Protein AF-A0A4S0JEW4-F1 (afdb_monomer_lite)

Radius of gyration: 20.4 Å; chains: 1; bounding box: 46×72×36 Å

Structure (mmCIF, N/CA/C/O backbone):
data_AF-A0A4S0JEW4-F1
#
_entry.id   AF-A0A4S0JEW4-F1
#
loop_
_atom_site.group_PDB
_atom_site.id
_atom_site.type_symbol
_atom_site.label_atom_id
_atom_site.label_alt_id
_atom_site.label_comp_id
_atom_site.label_asym_id
_atom_site.label_entity_id
_atom_site.label_seq_id
_atom_site.pdbx_PDB_ins_code
_atom_site.Cartn_x
_atom_site.Cartn_y
_atom_site.Cartn_z
_atom_site.occupancy
_atom_site.B_iso_or_equiv
_atom_site.auth_seq_id
_atom_site.auth_comp_id
_atom_site.auth_asym_id
_atom_site.auth_atom_id
_atom_site.pdbx_PDB_model_num
ATOM 1 N N . HIS A 1 1 ? -15.051 1.444 -3.636 1.00 45.66 1 HIS A N 1
ATOM 2 C CA . HIS A 1 1 ? -15.074 0.476 -4.752 1.00 45.66 1 HIS A CA 1
ATOM 3 C C . HIS A 1 1 ? -16.350 -0.348 -4.724 1.00 45.66 1 HIS A C 1
ATOM 5 O O . HIS A 1 1 ? -16.727 -0.810 -3.657 1.00 45.66 1 HIS A O 1
ATOM 11 N N . ASP A 1 2 ? -17.013 -0.509 -5.872 1.00 35.38 2 ASP A N 1
ATOM 12 C CA . ASP A 1 2 ? -18.270 -1.255 -6.015 1.00 35.38 2 ASP A CA 1
ATOM 13 C C . ASP A 1 2 ? -18.019 -2.468 -6.936 1.00 35.38 2 ASP A C 1
ATOM 15 O O . ASP A 1 2 ? -17.808 -2.322 -8.142 1.00 35.38 2 ASP A O 1
ATOM 19 N N . ASN A 1 3 ? -17.950 -3.672 -6.358 1.00 38.22 3 ASN A N 1
ATOM 20 C CA . ASN A 1 3 ? -17.975 -4.959 -7.071 1.00 38.22 3 ASN A CA 1
ATOM 21 C C . ASN A 1 3 ? -17.010 -5.144 -8.273 1.00 38.22 3 ASN A C 1
ATOM 23 O O . ASN A 1 3 ? -17.379 -5.707 -9.305 1.00 38.22 3 ASN A O 1
ATOM 27 N N . GLY A 1 4 ? -15.737 -4.757 -8.142 1.00 37.78 4 GLY A N 1
ATOM 28 C CA . GLY A 1 4 ? -14.698 -5.139 -9.113 1.00 37.78 4 GLY A CA 1
ATOM 29 C C . GLY A 1 4 ? -14.710 -4.369 -10.439 1.00 37.78 4 GLY A C 1
ATOM 30 O O . GLY A 1 4 ? -14.041 -4.785 -11.387 1.00 37.78 4 GLY A O 1
ATOM 31 N N . LEU A 1 5 ? -15.425 -3.244 -10.514 1.00 39.94 5 LEU A N 1
ATOM 32 C CA . LEU A 1 5 ? -15.200 -2.244 -11.553 1.00 39.94 5 LEU A CA 1
ATOM 33 C C . LEU A 1 5 ? -13.992 -1.383 -11.154 1.00 39.94 5 LEU A C 1
ATOM 35 O O . LEU A 1 5 ? -14.109 -0.522 -10.281 1.00 39.94 5 LEU A O 1
ATOM 39 N N . ILE A 1 6 ? -12.845 -1.598 -11.808 1.00 45.53 6 ILE A N 1
ATOM 40 C CA . ILE A 1 6 ? -11.706 -0.670 -11.744 1.00 45.53 6 ILE A CA 1
ATOM 41 C C . ILE A 1 6 ? -12.128 0.583 -12.515 1.00 45.53 6 ILE A C 1
ATOM 43 O O . ILE A 1 6 ? -11.955 0.681 -13.732 1.00 45.53 6 ILE A O 1
ATOM 47 N N . THR A 1 7 ? -12.779 1.512 -11.823 1.00 41.16 7 THR A N 1
ATOM 48 C CA . THR A 1 7 ? -13.139 2.797 -12.410 1.00 41.16 7 THR A CA 1
ATOM 49 C C . THR A 1 7 ? -11.896 3.663 -12.345 1.00 41.16 7 THR A C 1
ATOM 51 O O . THR A 1 7 ? -11.610 4.260 -11.320 1.00 41.16 7 THR A O 1
ATOM 54 N N . LEU A 1 8 ? -11.152 3.752 -13.449 1.00 45.34 8 LEU A N 1
ATOM 55 C CA . LEU A 1 8 ? -10.137 4.791 -13.600 1.00 45.34 8 LEU A CA 1
ATOM 56 C C . LEU A 1 8 ? -10.870 6.111 -13.863 1.00 45.34 8 LEU A C 1
ATOM 58 O O . LEU A 1 8 ? -10.973 6.579 -15.000 1.00 45.34 8 LEU A O 1
ATOM 62 N N . ASN A 1 9 ? -11.493 6.663 -12.825 1.00 38.25 9 ASN A N 1
ATOM 63 C CA . ASN A 1 9 ? -12.202 7.914 -12.956 1.00 38.25 9 ASN A CA 1
ATOM 64 C C . ASN A 1 9 ? -11.147 9.014 -13.092 1.00 38.25 9 ASN A C 1
ATOM 66 O O . ASN A 1 9 ? -10.441 9.347 -12.144 1.00 38.25 9 ASN A O 1
ATOM 70 N N . VAL A 1 10 ? -11.054 9.621 -14.275 1.00 40.62 10 VAL A N 1
ATOM 71 C CA . VAL A 1 10 ? -10.251 10.839 -14.478 1.00 40.62 10 VAL A CA 1
ATOM 72 C C . VAL A 1 10 ? -10.749 11.971 -13.555 1.00 40.62 10 VAL A C 1
ATOM 74 O O . VAL A 1 10 ? -10.021 12.926 -13.325 1.00 40.62 10 VAL A O 1
ATOM 77 N N . ALA A 1 11 ? -11.939 11.837 -12.950 1.00 34.81 11 ALA A N 1
ATOM 78 C CA . ALA A 1 11 ? -12.436 12.683 -11.866 1.00 34.81 11 ALA A CA 1
ATOM 79 C C . ALA A 1 11 ? -12.235 12.116 -10.439 1.00 34.81 11 ALA A C 1
ATOM 81 O O . ALA A 1 11 ? -12.355 12.880 -9.499 1.00 34.81 11 ALA A O 1
ATOM 82 N N . GLU A 1 12 ? -11.811 10.862 -10.224 1.00 38.66 12 GLU A N 1
ATOM 83 C CA . GLU A 1 12 ? -11.097 10.494 -8.977 1.00 38.66 12 GLU A CA 1
ATOM 84 C C . GLU A 1 12 ? -9.637 10.944 -9.031 1.00 38.66 12 GLU A C 1
ATOM 86 O O . GLU A 1 12 ? -8.881 10.649 -8.115 1.00 38.66 12 GLU A O 1
ATOM 91 N N . ALA A 1 13 ? -9.237 11.713 -10.051 1.00 38.53 13 ALA A N 1
ATOM 92 C CA . ALA A 1 13 ? -8.135 12.669 -9.983 1.00 38.53 13 ALA A CA 1
ATOM 93 C C . ALA A 1 13 ? -8.548 14.006 -9.321 1.00 38.53 13 ALA A C 1
ATOM 95 O O . ALA A 1 13 ? -7.692 14.864 -9.114 1.00 38.53 13 ALA A O 1
ATOM 96 N N . ASP A 1 14 ? -9.817 14.174 -8.925 1.00 43.91 14 ASP A N 1
ATOM 97 C CA . ASP A 1 14 ? -10.275 15.257 -8.056 1.00 43.91 14 ASP A CA 1
ATOM 98 C C . ASP A 1 14 ? -9.971 14.900 -6.601 1.00 43.91 14 ASP A C 1
ATOM 100 O O . ASP A 1 14 ? -10.726 14.276 -5.865 1.00 43.91 14 ASP A O 1
ATOM 104 N N . SER A 1 15 ? -8.786 15.272 -6.156 1.00 41.50 15 SER A N 1
ATOM 105 C CA . SER A 1 15 ? -8.810 16.010 -4.909 1.00 41.50 15 SER A CA 1
ATOM 106 C C . SER A 1 15 ? -8.355 17.390 -5.313 1.00 41.50 15 SER A C 1
ATOM 108 O O . SER A 1 15 ? -7.214 17.542 -5.736 1.00 41.50 15 SER A O 1
ATOM 110 N N . ALA A 1 16 ? -9.196 18.400 -5.165 1.00 42.59 16 ALA A N 1
ATOM 111 C CA . ALA A 1 16 ? -8.775 19.796 -5.222 1.00 42.59 16 ALA A CA 1
ATOM 112 C C . ALA A 1 16 ? -7.529 20.085 -4.333 1.00 42.59 16 ALA A C 1
ATOM 114 O O . ALA A 1 16 ? -6.829 21.072 -4.531 1.00 42.59 16 ALA A O 1
ATOM 115 N N . GLU A 1 17 ? -7.170 19.177 -3.412 1.00 45.97 17 GLU A N 1
ATOM 116 C CA . GLU A 1 17 ? -5.918 19.171 -2.641 1.00 45.97 17 GLU A CA 1
ATOM 117 C C . GLU A 1 17 ? -4.703 18.452 -3.283 1.00 45.97 17 GLU A C 1
ATOM 119 O O . GLU A 1 17 ? -3.578 18.602 -2.798 1.00 45.97 17 GLU A O 1
ATOM 124 N N . ARG A 1 18 ? -4.890 17.673 -4.360 1.00 49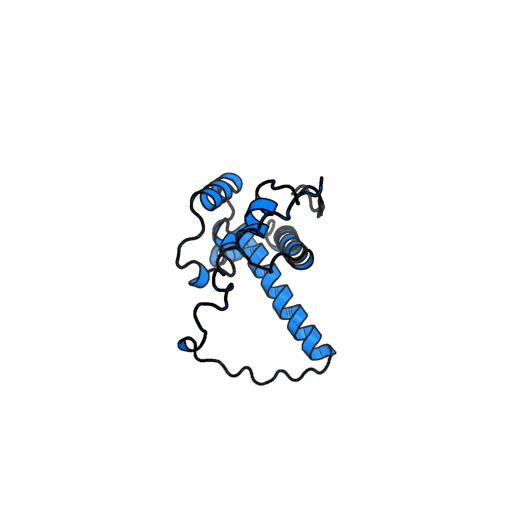.62 18 ARG A N 1
ATOM 125 C CA . ARG A 1 18 ? -3.830 16.938 -5.091 1.00 49.62 18 ARG A CA 1
ATOM 126 C C . ARG A 1 18 ? -2.998 17.882 -5.930 1.00 49.62 18 ARG A C 1
ATOM 128 O O . ARG A 1 18 ? -1.784 17.737 -5.929 1.00 49.62 18 ARG A O 1
ATOM 135 N N . GLU A 1 19 ? -3.634 18.842 -6.595 1.00 44.28 19 GLU A N 1
ATOM 136 C CA . GLU A 1 19 ? -2.921 19.842 -7.391 1.00 44.28 19 GLU A CA 1
ATOM 137 C C . GLU A 1 19 ? -2.113 20.784 -6.489 1.00 44.28 19 GLU A C 1
ATOM 139 O O . GLU A 1 19 ? -0.962 21.093 -6.787 1.00 44.28 19 GLU A O 1
ATOM 144 N N . ARG A 1 20 ? -2.652 21.120 -5.305 1.00 45.59 20 ARG A N 1
ATOM 145 C CA . ARG A 1 20 ? -1.938 21.920 -4.299 1.00 45.59 20 ARG A CA 1
ATOM 146 C C . ARG A 1 20 ? -0.677 21.213 -3.785 1.00 45.59 20 ARG A C 1
ATOM 148 O O . ARG A 1 20 ? 0.386 21.819 -3.735 1.00 45.59 20 ARG A O 1
ATOM 155 N N . ARG A 1 21 ? -0.760 19.908 -3.485 1.00 46.44 21 ARG A N 1
ATOM 156 C CA . ARG A 1 21 ? 0.399 19.106 -3.038 1.00 46.44 21 ARG A CA 1
ATOM 157 C C . ARG A 1 21 ? 1.375 18.725 -4.155 1.00 46.44 21 ARG A C 1
ATOM 159 O O . ARG A 1 21 ? 2.558 18.554 -3.873 1.00 46.44 21 ARG A O 1
ATOM 166 N N . ARG A 1 22 ? 0.913 18.610 -5.406 1.00 48.09 22 ARG A N 1
ATOM 167 C CA . ARG A 1 22 ? 1.769 18.350 -6.580 1.00 48.09 22 ARG A CA 1
ATOM 168 C C . ARG A 1 22 ? 2.796 19.457 -6.800 1.00 48.09 22 ARG A C 1
ATOM 170 O O . ARG A 1 22 ? 3.912 19.166 -7.214 1.00 48.09 22 ARG A O 1
ATOM 177 N N . ILE A 1 23 ? 2.408 20.701 -6.524 1.00 44.72 23 ILE A N 1
ATOM 178 C CA . ILE A 1 23 ? 3.249 21.888 -6.707 1.00 44.72 23 ILE A CA 1
ATOM 179 C C . ILE A 1 23 ? 4.178 22.107 -5.499 1.00 44.72 23 ILE A C 1
ATOM 181 O O . ILE A 1 23 ? 5.308 22.549 -5.680 1.00 44.72 23 ILE A O 1
ATOM 185 N N . GLU A 1 24 ? 3.751 21.752 -4.282 1.00 40.22 24 GLU A N 1
ATOM 186 C CA . GLU A 1 24 ? 4.519 22.027 -3.055 1.00 40.22 24 GLU A CA 1
ATOM 187 C C . GLU A 1 24 ? 5.573 20.964 -2.688 1.00 40.22 24 GLU A C 1
ATOM 189 O O . GLU A 1 24 ? 6.549 21.309 -2.027 1.00 40.22 24 GLU A O 1
ATOM 194 N N . MET A 1 25 ? 5.417 19.694 -3.094 1.00 42.62 25 MET A N 1
ATOM 195 C CA . MET A 1 25 ? 6.202 18.586 -2.507 1.00 42.62 25 MET A CA 1
ATOM 196 C C . MET A 1 25 ? 7.161 17.855 -3.451 1.00 42.62 25 MET A C 1
ATOM 198 O O . MET A 1 25 ? 7.723 16.850 -3.043 1.00 42.62 25 MET A O 1
ATOM 202 N N . GLY A 1 26 ? 7.386 18.326 -4.684 1.00 38.12 26 GLY A N 1
ATOM 203 C CA . GLY A 1 26 ? 8.545 17.920 -5.504 1.00 38.12 26 GLY A CA 1
ATOM 204 C C . GLY A 1 26 ? 8.766 16.416 -5.754 1.00 38.12 26 GLY A C 1
ATOM 205 O O . GLY A 1 26 ? 9.834 16.046 -6.236 1.00 38.12 26 GLY A O 1
ATOM 206 N N . GLU A 1 27 ? 7.801 15.543 -5.453 1.00 40.81 27 GLU A N 1
ATOM 207 C CA . GLU A 1 27 ? 7.972 14.095 -5.557 1.00 40.81 27 GLU A CA 1
ATOM 208 C C . GLU A 1 27 ? 7.295 13.527 -6.802 1.00 40.81 27 GLU A C 1
ATOM 210 O O . GLU A 1 27 ? 6.075 13.534 -6.987 1.00 40.81 27 GLU A O 1
ATOM 215 N N . ASN A 1 28 ? 8.146 13.006 -7.679 1.00 44.66 28 ASN A N 1
ATOM 216 C CA . ASN A 1 28 ? 7.839 12.614 -9.043 1.00 44.66 28 ASN A CA 1
ATOM 217 C C . ASN A 1 28 ? 7.508 11.111 -9.153 1.00 44.66 28 ASN A C 1
ATOM 219 O O . ASN A 1 28 ? 7.966 10.449 -10.080 1.00 44.66 28 ASN A O 1
ATOM 223 N N . TYR A 1 29 ? 6.748 10.553 -8.196 1.00 42.91 29 TYR A N 1
ATOM 224 C CA . TYR A 1 29 ? 6.453 9.107 -8.157 1.00 42.91 29 TYR A CA 1
ATOM 225 C C . TYR A 1 29 ? 4.996 8.708 -8.447 1.00 42.91 29 TYR A C 1
ATOM 227 O O . TYR A 1 29 ? 4.716 7.537 -8.698 1.00 42.91 29 TYR A O 1
ATOM 235 N N . ARG A 1 30 ? 4.047 9.652 -8.538 1.00 55.56 30 ARG A N 1
ATOM 236 C CA . ARG A 1 30 ? 2.665 9.338 -8.964 1.00 55.56 30 ARG A CA 1
ATOM 237 C C . ARG A 1 30 ? 2.473 9.516 -10.466 1.00 55.56 30 ARG A C 1
ATOM 239 O O . ARG A 1 30 ? 1.822 10.452 -10.934 1.00 55.56 30 ARG A O 1
ATOM 246 N N . THR A 1 31 ? 3.053 8.587 -11.220 1.00 68.44 31 THR A N 1
ATOM 247 C CA . THR A 1 31 ? 2.681 8.352 -12.622 1.00 68.44 31 THR A CA 1
ATOM 248 C C . THR A 1 31 ? 1.339 7.611 -12.684 1.00 68.44 31 THR A C 1
ATOM 250 O O . THR A 1 31 ? 0.984 6.892 -11.749 1.00 68.44 31 THR A O 1
ATOM 253 N N . LEU A 1 32 ? 0.597 7.743 -13.791 1.00 74.94 32 LEU A N 1
ATOM 254 C CA . LEU A 1 32 ? -0.641 6.972 -14.013 1.00 74.94 32 LEU A CA 1
ATOM 255 C C . LEU A 1 32 ? -0.413 5.461 -13.854 1.00 74.94 32 LEU A C 1
ATOM 257 O O . LEU A 1 32 ? -1.274 4.752 -13.342 1.00 74.94 32 LEU A O 1
ATOM 261 N N . LEU A 1 33 ? 0.769 4.982 -14.247 1.00 82.06 33 LEU A N 1
ATOM 262 C CA . LEU A 1 33 ? 1.150 3.581 -14.124 1.00 82.06 33 LEU A CA 1
ATOM 263 C C . LEU A 1 33 ? 1.327 3.150 -12.660 1.00 82.06 33 LEU A C 1
ATOM 265 O O . LEU A 1 33 ? 0.927 2.047 -12.303 1.00 82.06 33 LEU A O 1
ATOM 269 N N . GLY A 1 34 ? 1.891 4.012 -11.808 1.00 80.19 34 GLY A N 1
ATOM 270 C CA . GLY A 1 34 ? 1.994 3.750 -10.370 1.00 80.19 34 GLY A CA 1
ATOM 271 C C . GLY A 1 34 ? 0.620 3.612 -9.713 1.00 80.19 34 GLY A C 1
ATOM 272 O O . GLY A 1 34 ? 0.370 2.634 -9.018 1.00 80.19 34 GLY A O 1
ATOM 273 N N . HIS A 1 35 ? -0.297 4.535 -10.016 1.00 80.19 35 HIS A N 1
ATOM 274 C CA . HIS A 1 35 ? -1.673 4.472 -9.514 1.00 80.19 35 HIS A CA 1
ATOM 275 C C . HIS A 1 35 ? -2.404 3.217 -10.013 1.00 80.19 35 HIS A C 1
ATOM 277 O O . HIS A 1 35 ? -3.023 2.511 -9.230 1.00 80.19 35 HIS A O 1
ATOM 283 N N . PHE A 1 36 ? -2.256 2.861 -11.291 1.00 85.06 36 PHE A N 1
ATOM 284 C CA . PHE A 1 36 ? -2.850 1.632 -11.818 1.00 85.06 36 PHE A CA 1
ATOM 285 C C . PHE A 1 36 ? -2.357 0.366 -11.094 1.00 85.06 36 PHE A C 1
ATOM 287 O O . PHE A 1 36 ? -3.151 -0.527 -10.810 1.00 85.06 36 PHE A O 1
ATOM 294 N N . ARG A 1 37 ? -1.061 0.286 -10.760 1.00 90.62 37 ARG A N 1
ATOM 295 C CA . ARG A 1 37 ? -0.511 -0.838 -9.982 1.00 90.62 37 ARG A CA 1
ATOM 296 C C . ARG A 1 37 ? -1.071 -0.891 -8.554 1.00 90.62 37 ARG A C 1
ATOM 298 O O . ARG A 1 37 ? -1.298 -1.988 -8.054 1.00 90.62 37 ARG A O 1
ATOM 305 N N . HIS A 1 38 ? -1.315 0.262 -7.931 1.00 89.31 38 HIS A N 1
ATOM 306 C CA . HIS A 1 38 ? -1.958 0.359 -6.617 1.00 89.31 38 HIS A CA 1
ATOM 307 C C . HIS A 1 38 ? -3.398 -0.176 -6.662 1.00 89.31 38 HIS A C 1
ATOM 309 O O . HIS A 1 38 ? -3.742 -1.089 -5.912 1.00 89.31 38 HIS A O 1
ATOM 315 N N . GLU A 1 39 ? -4.202 0.277 -7.629 1.00 90.44 39 GLU A N 1
ATOM 316 C CA . GLU A 1 39 ? -5.576 -0.218 -7.810 1.00 90.44 39 GLU A CA 1
ATOM 317 C C . GLU A 1 39 ? -5.626 -1.719 -8.124 1.00 90.44 39 GLU A C 1
ATOM 319 O O . GLU A 1 39 ? -6.515 -2.449 -7.673 1.00 90.44 39 GLU A O 1
ATOM 324 N N . LEU A 1 40 ? -4.630 -2.219 -8.860 1.00 93.12 40 LEU A N 1
ATOM 325 C CA . LEU A 1 40 ? -4.480 -3.648 -9.096 1.00 93.12 40 LEU A CA 1
ATOM 326 C C . LEU A 1 40 ? -4.214 -4.414 -7.789 1.00 93.12 40 LEU A C 1
ATOM 328 O O . LEU A 1 40 ? -4.739 -5.513 -7.614 1.00 93.12 40 LEU A O 1
ATOM 332 N N . GLY A 1 41 ? -3.460 -3.825 -6.858 1.00 95.25 41 GLY A N 1
ATOM 333 C CA . GLY A 1 41 ? -3.247 -4.363 -5.516 1.00 95.25 41 GLY A CA 1
ATOM 334 C C . GLY A 1 41 ? -4.551 -4.551 -4.746 1.00 95.25 41 GLY A C 1
ATOM 335 O O . GLY A 1 41 ? -4.804 -5.650 -4.244 1.00 95.25 41 GLY A O 1
ATOM 336 N N . HIS A 1 42 ? -5.423 -3.540 -4.721 1.00 95.44 42 HIS A N 1
ATOM 337 C CA . HIS A 1 42 ? -6.758 -3.666 -4.123 1.00 95.44 42 HIS A CA 1
ATOM 338 C C . HIS A 1 42 ? -7.605 -4.743 -4.803 1.00 95.44 42 HIS A C 1
ATOM 340 O O . HIS A 1 42 ? -8.214 -5.575 -4.130 1.00 95.44 42 HIS A O 1
ATOM 346 N N . TYR A 1 43 ? -7.600 -4.783 -6.136 1.00 92.94 43 TYR A N 1
ATOM 347 C CA . TYR A 1 43 ? -8.329 -5.804 -6.883 1.00 92.94 43 TYR A CA 1
ATOM 348 C C . TYR A 1 43 ? -7.872 -7.229 -6.532 1.00 92.94 43 TYR A C 1
ATOM 350 O O . TYR A 1 43 ? -8.701 -8.128 -6.368 1.00 92.94 43 TYR A O 1
ATOM 358 N N . TYR A 1 44 ? -6.564 -7.459 -6.399 1.00 95.44 44 TYR A N 1
ATOM 359 C CA . TYR A 1 44 ? -6.055 -8.767 -5.991 1.00 95.44 44 TYR A CA 1
ATOM 360 C C . TYR A 1 44 ? -6.329 -9.073 -4.522 1.00 95.44 44 TYR A C 1
ATOM 362 O O . TYR A 1 44 ? -6.591 -10.231 -4.206 1.00 95.44 44 TYR A O 1
ATOM 370 N N . TRP A 1 45 ? -6.357 -8.072 -3.641 1.00 97.31 45 TRP A N 1
ATOM 371 C CA . TRP A 1 45 ? -6.792 -8.268 -2.258 1.00 97.31 45 TRP A CA 1
ATOM 372 C C . TRP A 1 45 ? -8.223 -8.814 -2.195 1.00 97.31 45 TRP A C 1
ATOM 374 O O . TRP A 1 45 ? -8.485 -9.832 -1.553 1.00 97.31 45 TRP A O 1
ATOM 384 N N . ASP A 1 46 ? -9.133 -8.202 -2.954 1.00 93.12 46 ASP A N 1
ATOM 385 C CA . ASP A 1 46 ? -10.530 -8.631 -3.055 1.00 93.12 46 ASP A CA 1
ATOM 386 C C . ASP A 1 46 ? -10.679 -10.066 -3.573 1.00 93.12 46 ASP A C 1
ATOM 388 O O . ASP A 1 46 ? -11.618 -10.770 -3.205 1.00 93.12 46 ASP A O 1
ATOM 392 N N . ARG A 1 47 ? -9.779 -10.496 -4.462 1.00 94.94 47 ARG A N 1
ATOM 393 C CA . ARG A 1 47 ? -9.835 -11.816 -5.106 1.00 94.94 47 ARG A CA 1
ATOM 394 C C . ARG A 1 47 ? -9.138 -12.917 -4.325 1.00 94.94 47 ARG A C 1
ATOM 396 O O . ARG A 1 47 ? -9.544 -14.068 -4.452 1.00 94.94 47 ARG A O 1
ATOM 403 N N . LEU A 1 48 ? -8.071 -12.584 -3.608 1.00 94.25 48 LEU A N 1
ATOM 404 C CA . LEU A 1 48 ? -7.183 -13.561 -2.981 1.00 94.25 48 LEU A CA 1
ATOM 405 C C . LEU A 1 48 ? -7.339 -13.618 -1.462 1.00 94.25 48 LEU A C 1
ATOM 407 O O . LEU A 1 48 ? -7.029 -14.650 -0.882 1.00 94.25 48 LEU A O 1
ATOM 411 N N . ILE A 1 49 ? -7.775 -12.526 -0.827 1.00 96.56 49 ILE A N 1
ATOM 412 C CA . ILE A 1 49 ? -7.704 -12.368 0.631 1.00 96.56 49 ILE A CA 1
ATOM 413 C C . ILE A 1 49 ? -9.092 -12.202 1.246 1.00 96.56 49 ILE A C 1
ATOM 415 O O . ILE A 1 49 ? -9.422 -12.941 2.165 1.00 96.56 49 ILE A O 1
ATOM 419 N N . ARG A 1 50 ? -9.916 -11.271 0.748 1.00 94.81 50 ARG A N 1
ATOM 420 C CA . ARG A 1 50 ? -11.169 -10.842 1.408 1.00 94.81 50 ARG A CA 1
ATOM 421 C C . ARG A 1 50 ? -12.072 -11.988 1.874 1.00 94.81 50 ARG A C 1
ATOM 423 O O . ARG A 1 50 ? -12.597 -11.946 2.983 1.00 94.81 50 ARG A O 1
ATOM 430 N N . ASP A 1 51 ? -12.258 -12.984 1.013 1.00 95.75 51 ASP A N 1
ATOM 431 C CA . ASP A 1 51 ? -13.201 -14.083 1.231 1.00 95.75 51 ASP A CA 1
ATOM 432 C C . ASP A 1 51 ? -12.501 -15.382 1.706 1.00 95.75 51 ASP A C 1
ATOM 434 O O . ASP A 1 51 ? -13.149 -16.424 1.823 1.00 95.75 51 ASP A O 1
ATOM 438 N N . ASP A 1 52 ? -11.194 -15.329 2.005 1.00 97.00 52 ASP A N 1
ATOM 439 C CA . ASP A 1 52 ? -10.403 -16.436 2.558 1.00 97.00 52 ASP A CA 1
ATOM 440 C C . ASP A 1 52 ? -10.027 -16.173 4.032 1.00 97.00 52 ASP A C 1
ATOM 442 O O . ASP A 1 52 ? -9.190 -15.313 4.319 1.00 97.00 52 ASP A O 1
ATOM 446 N N . PRO A 1 53 ? -10.580 -16.933 4.998 1.00 96.62 53 PRO A N 1
ATOM 447 C CA . PRO A 1 53 ? -10.239 -16.782 6.410 1.00 96.62 53 PRO A CA 1
ATOM 448 C C . PRO A 1 53 ? -8.746 -16.951 6.725 1.00 96.62 53 PRO A C 1
ATOM 450 O O . PRO A 1 53 ? -8.243 -16.255 7.607 1.00 96.62 53 PRO A O 1
ATOM 453 N N . GLN A 1 54 ? -8.038 -17.851 6.029 1.00 97.12 54 GLN A N 1
ATOM 454 C CA . GLN A 1 54 ? -6.600 -18.053 6.254 1.00 97.12 54 GLN A CA 1
ATOM 455 C C . GLN A 1 54 ? -5.791 -16.898 5.659 1.00 97.12 54 GLN A C 1
ATOM 457 O O . GLN A 1 54 ? -4.885 -16.377 6.311 1.00 97.12 54 GLN A O 1
ATOM 462 N N . GLY A 1 55 ? -6.162 -16.452 4.456 1.00 96.69 55 GLY A N 1
ATOM 463 C CA . GLY A 1 55 ? -5.629 -15.248 3.825 1.00 96.69 55 GLY A CA 1
ATOM 464 C C . GLY A 1 55 ? -5.791 -14.003 4.697 1.00 96.69 55 GLY A C 1
ATOM 465 O O . GLY A 1 55 ? -4.828 -13.261 4.869 1.00 96.69 55 GLY A O 1
ATOM 466 N N . LEU A 1 56 ? -6.960 -13.798 5.313 1.00 98.00 56 LEU A N 1
ATOM 467 C CA . LEU A 1 56 ? -7.194 -12.690 6.248 1.00 98.00 56 LEU A CA 1
ATOM 468 C C . LEU A 1 56 ? -6.317 -12.779 7.501 1.00 98.00 56 LEU A C 1
ATOM 470 O O . LEU A 1 56 ? -5.803 -11.762 7.960 1.00 98.00 56 LEU A O 1
ATOM 474 N N . GLU A 1 57 ? -6.134 -13.969 8.074 1.00 97.88 57 GLU A N 1
ATOM 475 C CA . GLU A 1 57 ? -5.253 -14.144 9.233 1.00 97.88 57 GLU A CA 1
ATOM 476 C C . GLU A 1 57 ? -3.795 -13.813 8.881 1.00 97.88 57 GLU A C 1
ATOM 478 O O . GLU A 1 57 ? -3.147 -13.039 9.589 1.00 97.88 57 GLU A O 1
ATOM 483 N N . ALA A 1 58 ? -3.306 -14.325 7.749 1.00 97.75 58 ALA A N 1
ATOM 484 C CA . ALA A 1 58 ? -1.963 -14.038 7.254 1.00 97.75 58 ALA A CA 1
ATOM 485 C C . ALA A 1 58 ? -1.774 -12.551 6.912 1.00 97.75 58 ALA A C 1
ATOM 487 O O . ALA A 1 58 ? -0.753 -11.961 7.262 1.00 97.75 58 ALA A O 1
ATOM 488 N N . PHE A 1 59 ? -2.772 -11.930 6.277 1.00 98.25 59 PHE A N 1
ATOM 489 C CA . PHE A 1 59 ? -2.787 -10.498 5.997 1.00 98.25 59 PHE A CA 1
ATOM 490 C C . PHE A 1 59 ? -2.649 -9.691 7.289 1.00 98.25 59 PHE A C 1
ATOM 492 O O . PHE A 1 59 ? -1.760 -8.850 7.393 1.00 98.25 59 PHE A O 1
ATOM 499 N N . ARG A 1 60 ? -3.474 -9.983 8.301 1.00 97.94 60 ARG A N 1
ATOM 500 C CA . ARG A 1 60 ? -3.476 -9.231 9.564 1.00 97.94 60 ARG A CA 1
ATOM 501 C C . ARG A 1 60 ? -2.190 -9.394 10.357 1.00 97.94 60 ARG A C 1
ATOM 503 O O . ARG A 1 60 ? -1.783 -8.462 11.043 1.00 97.94 60 ARG A O 1
ATOM 510 N N . ALA A 1 61 ? -1.544 -10.553 10.252 1.00 97.50 61 ALA A N 1
ATOM 511 C CA . ALA A 1 61 ? -0.244 -10.788 10.865 1.00 97.50 61 ALA A CA 1
ATOM 512 C C . ALA A 1 61 ? 0.875 -9.926 10.249 1.00 97.50 61 ALA A C 1
ATOM 514 O O . ALA A 1 61 ? 1.849 -9.636 10.939 1.00 97.50 61 ALA A O 1
ATOM 515 N N . LEU A 1 62 ? 0.743 -9.528 8.977 1.00 96.38 62 LEU A N 1
ATOM 516 C CA . LEU A 1 62 ? 1.756 -8.760 8.247 1.00 96.38 62 LEU A CA 1
ATOM 517 C C . LEU A 1 62 ? 1.448 -7.259 8.182 1.00 96.38 62 LEU A C 1
ATOM 519 O O . LEU A 1 62 ? 2.315 -6.454 8.497 1.00 96.38 62 LEU A O 1
ATOM 523 N N . PHE A 1 63 ? 0.229 -6.892 7.785 1.00 97.06 63 PHE A N 1
ATOM 524 C CA . PHE A 1 63 ? -0.166 -5.510 7.478 1.00 97.06 63 PHE A CA 1
ATOM 525 C C . PHE A 1 63 ? -0.996 -4.855 8.590 1.00 97.06 63 PHE A C 1
ATOM 527 O O . PHE A 1 63 ? -1.150 -3.636 8.624 1.00 97.06 63 PHE A O 1
ATOM 534 N N . GLY A 1 64 ? -1.536 -5.650 9.517 1.00 96.38 64 GLY A N 1
ATOM 535 C CA . GLY A 1 64 ? -2.430 -5.183 10.575 1.00 96.38 64 GLY A CA 1
ATOM 536 C C . GLY A 1 64 ? -3.916 -5.371 10.260 1.00 96.38 64 GLY A C 1
ATOM 537 O O . GLY A 1 64 ? -4.300 -5.980 9.265 1.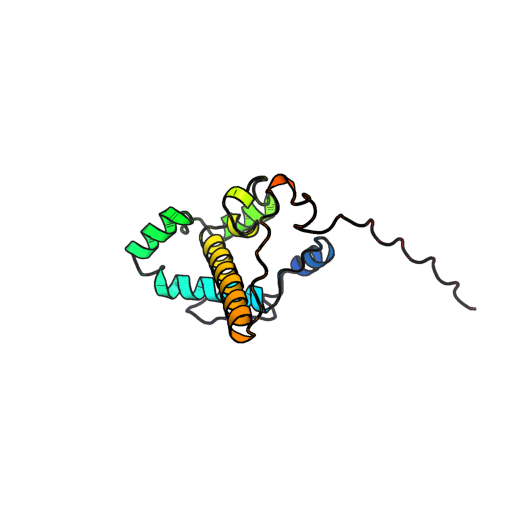00 96.38 64 GLY A O 1
ATOM 538 N N . ASP A 1 65 ? -4.772 -4.888 11.161 1.00 96.62 65 ASP A N 1
ATOM 539 C CA . ASP A 1 65 ? -6.216 -5.143 11.123 1.00 96.62 65 ASP A CA 1
ATOM 540 C C . ASP A 1 65 ? -6.956 -4.174 10.192 1.00 96.62 65 ASP A C 1
ATOM 542 O O . ASP A 1 65 ? 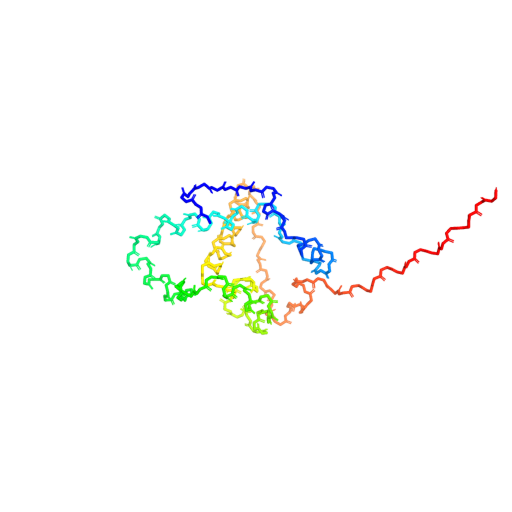-7.166 -3.006 10.518 1.00 96.62 65 ASP A O 1
ATOM 546 N N . GLU A 1 66 ? -7.387 -4.670 9.036 1.00 95.50 66 GLU A N 1
ATOM 547 C CA . GLU A 1 66 ? -8.106 -3.906 8.015 1.00 95.50 66 GLU A CA 1
ATOM 548 C C . GLU A 1 66 ? -9.532 -3.517 8.407 1.00 95.50 66 GLU A C 1
ATOM 550 O O . GLU A 1 66 ? -10.177 -2.766 7.683 1.00 95.50 66 GLU A O 1
ATOM 555 N N . ARG A 1 67 ? -10.053 -4.039 9.523 1.00 95.81 67 ARG A N 1
ATOM 556 C CA . ARG A 1 67 ? -11.406 -3.716 10.004 1.00 95.81 67 ARG A CA 1
ATOM 557 C C . ARG A 1 67 ? -11.486 -2.343 10.664 1.00 95.81 67 ARG A C 1
ATOM 559 O O . ARG A 1 67 ? -12.574 -1.941 11.079 1.00 95.81 67 ARG A O 1
ATOM 566 N N . ALA A 1 68 ? -10.352 -1.659 10.825 1.00 93.00 68 ALA A N 1
ATOM 567 C CA . ALA A 1 68 ? -10.339 -0.260 11.217 1.00 93.00 68 ALA A CA 1
ATOM 568 C C . ALA A 1 68 ? -11.233 0.555 10.267 1.00 93.00 68 ALA A C 1
ATOM 570 O O . ALA A 1 68 ? -11.328 0.266 9.076 1.00 93.00 68 ALA A O 1
ATOM 571 N N . ASP A 1 69 ? -11.925 1.564 10.797 1.00 95.38 69 ASP A N 1
ATOM 572 C CA . ASP A 1 69 ? -12.769 2.410 9.958 1.00 95.38 69 ASP A CA 1
ATOM 573 C C . ASP A 1 69 ? -11.890 3.177 8.965 1.00 95.38 69 ASP A C 1
ATOM 575 O O . ASP A 1 69 ? -11.084 4.030 9.348 1.00 95.38 69 ASP A O 1
ATOM 579 N N . TYR A 1 70 ? -12.038 2.835 7.687 1.00 87.00 70 TYR A N 1
ATOM 580 C CA . TYR A 1 70 ? -11.189 3.336 6.615 1.00 87.00 70 TYR A CA 1
ATOM 581 C C . TYR A 1 70 ? -11.221 4.865 6.512 1.00 87.00 70 TYR A C 1
ATOM 583 O O . TYR A 1 70 ? -10.177 5.518 6.450 1.00 87.00 70 TYR A O 1
A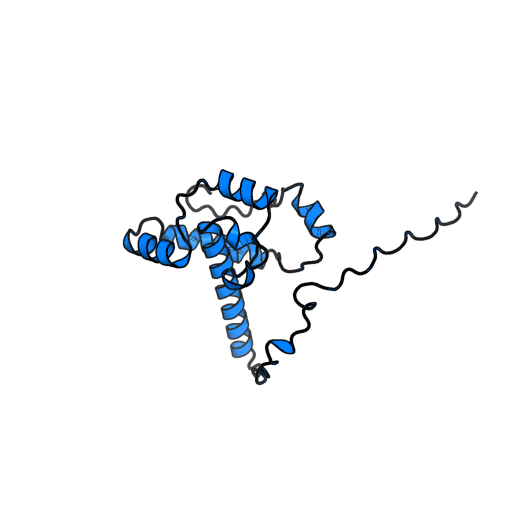TOM 591 N N . GLU A 1 71 ? -12.413 5.469 6.555 1.00 86.25 71 GLU A N 1
ATOM 592 C CA . GLU A 1 71 ? -12.537 6.923 6.456 1.00 86.25 71 GLU A CA 1
ATOM 593 C C . GLU A 1 71 ? -11.910 7.632 7.654 1.00 86.25 71 GLU A C 1
ATOM 595 O O . GLU A 1 71 ? -11.283 8.684 7.505 1.00 86.25 71 GLU A O 1
ATOM 600 N N . GLN A 1 72 ? -12.106 7.093 8.855 1.00 92.19 72 GLN A N 1
ATOM 601 C CA . GLN A 1 72 ? -11.535 7.647 10.070 1.00 92.19 72 GLN A CA 1
ATOM 602 C C . GLN A 1 72 ? -10.008 7.538 10.063 1.00 92.19 72 GLN A C 1
ATOM 604 O O . GLN A 1 72 ? -9.336 8.500 10.445 1.00 92.19 72 GLN A O 1
ATOM 609 N N . ALA A 1 73 ? -9.465 6.413 9.597 1.00 90.56 73 ALA A N 1
ATOM 610 C CA . ALA A 1 73 ? -8.030 6.195 9.470 1.00 90.56 73 ALA A CA 1
ATOM 611 C C . ALA A 1 73 ? -7.396 7.195 8.488 1.00 90.56 73 ALA A C 1
ATOM 613 O O . ALA A 1 73 ? -6.435 7.885 8.840 1.00 90.56 73 ALA A O 1
ATOM 614 N N . LEU A 1 74 ? -8.010 7.400 7.317 1.00 84.81 74 LEU A N 1
ATOM 615 C CA . LEU A 1 74 ? -7.558 8.411 6.358 1.00 84.81 74 LEU A CA 1
ATOM 616 C C . LEU A 1 74 ? -7.655 9.836 6.912 1.00 84.81 74 LEU A C 1
ATOM 618 O O . LEU A 1 74 ? -6.723 10.623 6.748 1.00 84.81 74 LEU A O 1
ATOM 622 N N . LYS A 1 75 ? -8.752 10.188 7.596 1.00 84.75 75 LYS A N 1
ATOM 623 C CA . LYS A 1 75 ? -8.894 11.506 8.243 1.00 84.75 75 LYS A CA 1
ATOM 624 C C . LYS A 1 75 ? -7.785 11.735 9.271 1.00 84.75 75 LYS A C 1
ATOM 626 O O . LYS A 1 75 ? -7.195 12.814 9.298 1.00 84.75 75 LYS A O 1
ATOM 631 N N . ALA A 1 76 ? -7.473 10.727 10.086 1.00 90.06 76 ALA A N 1
ATOM 632 C CA . ALA A 1 76 ? -6.391 10.799 11.062 1.00 90.06 76 ALA A CA 1
ATOM 633 C C . ALA A 1 76 ? -5.020 10.956 10.387 1.00 90.06 76 ALA A C 1
ATOM 635 O O . ALA A 1 76 ? -4.225 11.790 10.824 1.00 90.06 76 ALA A O 1
ATOM 636 N N . TYR A 1 77 ? -4.766 10.218 9.305 1.00 89.38 77 TYR A N 1
ATOM 637 C CA . TYR A 1 77 ? -3.543 10.342 8.518 1.00 89.38 77 TYR A CA 1
ATOM 638 C C . TYR A 1 77 ? -3.401 11.728 7.881 1.00 89.38 77 TYR A C 1
ATOM 640 O O . TYR A 1 77 ? -2.347 12.342 7.989 1.00 89.38 77 TYR A O 1
ATOM 648 N N . TYR A 1 78 ? -4.445 12.283 7.263 1.00 83.19 78 TYR A N 1
ATOM 649 C CA . TYR A 1 78 ? -4.354 13.622 6.671 1.00 83.19 78 TYR A CA 1
ATOM 650 C C . TYR A 1 78 ? -4.195 14.733 7.714 1.00 83.19 78 TYR A C 1
ATOM 652 O O . TYR A 1 78 ? -3.581 15.755 7.416 1.00 83.19 78 TYR A O 1
ATOM 660 N N . ALA A 1 79 ? -4.713 14.536 8.928 1.00 88.06 79 ALA A N 1
ATOM 661 C CA . ALA A 1 79 ? -4.544 15.490 10.018 1.00 88.06 79 ALA A CA 1
ATOM 662 C C . ALA A 1 79 ? -3.132 15.464 10.628 1.00 88.06 79 ALA A C 1
ATOM 664 O O . ALA A 1 79 ? -2.619 16.515 11.004 1.00 88.06 79 ALA A O 1
ATOM 665 N N . ASN A 1 80 ? -2.517 14.282 10.744 1.00 89.69 80 ASN A N 1
ATOM 666 C CA . ASN A 1 80 ? -1.296 14.096 11.540 1.00 89.69 80 ASN A CA 1
ATOM 667 C C . ASN A 1 80 ? -0.061 13.677 10.725 1.00 89.69 80 ASN A C 1
ATOM 669 O O . ASN A 1 80 ? 1.060 13.825 11.202 1.00 89.69 80 ASN A O 1
ATOM 673 N N . GLY A 1 81 ? -0.251 13.176 9.506 1.00 86.00 81 GLY A N 1
ATOM 674 C CA . GLY A 1 81 ? 0.785 12.547 8.693 1.00 86.00 81 GLY A CA 1
ATOM 675 C C . GLY A 1 81 ? 1.211 11.169 9.209 1.00 86.00 81 GLY A C 1
ATOM 676 O O . GLY A 1 81 ? 0.636 10.619 10.150 1.00 86.00 81 GLY A O 1
ATOM 677 N N . ALA A 1 82 ? 2.240 10.612 8.569 1.00 88.75 82 ALA A N 1
ATOM 678 C CA . ALA A 1 82 ? 2.921 9.408 9.037 1.00 88.75 82 ALA A CA 1
ATOM 679 C C . ALA A 1 82 ? 3.844 9.719 10.229 1.00 88.75 82 ALA A C 1
ATOM 681 O O . ALA A 1 82 ? 4.378 10.825 10.347 1.00 88.75 82 ALA A O 1
ATOM 682 N N . ALA A 1 83 ? 4.079 8.722 11.087 1.00 90.62 83 ALA A N 1
ATOM 683 C CA . ALA A 1 83 ? 5.059 8.825 12.168 1.00 90.62 83 ALA A CA 1
ATOM 684 C C . ALA A 1 83 ? 6.480 9.066 11.611 1.00 90.62 83 ALA A C 1
ATOM 686 O O . ALA A 1 83 ? 6.791 8.532 10.552 1.00 90.62 83 ALA A O 1
ATOM 687 N N . PRO A 1 84 ? 7.372 9.821 12.285 1.00 90.62 84 PRO A N 1
ATOM 688 C CA . PRO A 1 84 ? 8.684 10.194 11.734 1.00 90.62 84 PRO A CA 1
ATOM 689 C C . PRO A 1 84 ? 9.602 9.034 11.314 1.00 90.62 84 PRO A C 1
ATOM 691 O O . PRO A 1 84 ? 10.539 9.251 10.552 1.00 90.62 84 PRO A O 1
ATOM 694 N N . ASP A 1 85 ? 9.362 7.834 11.834 1.00 93.75 85 ASP A N 1
ATOM 695 C CA . ASP A 1 85 ? 10.120 6.604 11.616 1.00 93.75 85 ASP A CA 1
ATOM 696 C C . ASP A 1 85 ? 9.400 5.590 10.704 1.00 93.75 85 ASP A C 1
ATOM 698 O O . ASP A 1 85 ? 9.781 4.419 10.656 1.00 93.75 85 ASP A O 1
ATOM 702 N N . TRP A 1 86 ? 8.389 6.029 9.946 1.00 92.88 86 TRP A N 1
ATOM 703 C CA . TRP A 1 86 ? 7.577 5.166 9.080 1.00 92.88 86 TRP A CA 1
ATOM 704 C C . TRP A 1 86 ? 8.391 4.326 8.084 1.00 92.88 86 TRP A C 1
ATOM 706 O O . TRP A 1 86 ? 8.016 3.188 7.802 1.00 92.88 86 TRP A O 1
ATOM 716 N N . GLN A 1 87 ? 9.523 4.844 7.591 1.00 92.94 87 GLN A N 1
ATOM 717 C CA . GLN A 1 87 ? 10.383 4.181 6.599 1.00 92.94 87 GLN A CA 1
ATOM 718 C C . GLN A 1 87 ? 10.962 2.855 7.101 1.00 92.94 87 GLN A C 1
ATOM 720 O O . GLN A 1 87 ? 11.440 2.052 6.305 1.00 92.94 87 GLN A O 1
ATOM 725 N N . GLN A 1 88 ? 10.966 2.629 8.417 1.00 94.38 88 GLN A N 1
ATOM 726 C CA . GLN A 1 88 ? 11.468 1.382 8.991 1.00 94.38 88 GLN A CA 1
ATOM 727 C C . GLN A 1 88 ? 10.520 0.205 8.747 1.00 94.38 88 GLN A C 1
ATOM 729 O O . GLN A 1 88 ? 10.970 -0.937 8.771 1.00 94.38 88 GLN A O 1
ATOM 734 N N . ASN A 1 89 ? 9.229 0.475 8.525 1.00 93.12 89 ASN A N 1
ATOM 735 C CA . ASN A 1 89 ? 8.191 -0.556 8.485 1.00 93.12 89 ASN A CA 1
ATOM 736 C C . ASN A 1 89 ? 7.308 -0.498 7.231 1.00 93.12 89 ASN A C 1
ATOM 738 O O . ASN A 1 89 ? 6.676 -1.498 6.913 1.00 93.12 89 ASN A O 1
ATOM 742 N N . HIS A 1 90 ? 7.272 0.628 6.513 1.00 94.50 90 HIS A N 1
ATOM 743 C CA . HIS A 1 90 ? 6.369 0.828 5.379 1.00 94.50 90 HIS A CA 1
ATOM 744 C C . HIS A 1 90 ? 7.091 1.340 4.135 1.00 94.50 90 HIS A C 1
ATOM 746 O O . HIS A 1 90 ? 8.065 2.091 4.220 1.00 94.50 90 HIS A O 1
ATOM 752 N N . ILE A 1 91 ? 6.563 0.976 2.963 1.00 93.75 91 ILE A N 1
ATOM 753 C CA . ILE A 1 91 ? 7.146 1.352 1.669 1.00 93.75 91 ILE A CA 1
ATOM 754 C C . ILE A 1 91 ? 6.876 2.813 1.281 1.00 93.75 91 ILE A C 1
ATOM 756 O O . ILE A 1 91 ? 7.586 3.387 0.457 1.00 93.75 91 ILE A O 1
ATOM 760 N N . SER A 1 92 ? 5.857 3.429 1.883 1.00 88.56 92 SER A N 1
ATOM 761 C CA . SER A 1 92 ? 5.522 4.839 1.707 1.00 88.56 92 SER A CA 1
ATOM 762 C C . SER A 1 92 ? 4.900 5.413 2.982 1.00 88.56 92 SER A C 1
ATOM 764 O O . SER A 1 92 ? 4.371 4.685 3.819 1.00 88.56 92 SER A O 1
ATOM 766 N N . ALA A 1 93 ? 4.915 6.739 3.129 1.00 87.62 93 ALA A N 1
ATOM 767 C CA . ALA A 1 93 ? 4.184 7.391 4.215 1.00 87.62 93 ALA A CA 1
ATOM 768 C C . ALA A 1 93 ? 2.672 7.111 4.124 1.00 87.62 93 ALA A C 1
ATOM 770 O O . ALA A 1 93 ? 1.998 6.998 5.138 1.00 87.62 93 ALA A O 1
ATOM 771 N N . TYR A 1 94 ? 2.131 6.976 2.910 1.00 88.81 94 TYR A N 1
ATOM 772 C CA . TYR A 1 94 ? 0.704 6.730 2.711 1.00 88.81 94 TYR A CA 1
ATOM 773 C C . TYR A 1 94 ? 0.289 5.310 3.111 1.00 88.81 94 TYR A C 1
ATOM 775 O O . TYR A 1 94 ? -0.816 5.131 3.616 1.00 88.81 94 TYR A O 1
ATOM 783 N N . ALA A 1 95 ? 1.184 4.329 2.992 1.00 94.69 95 ALA A N 1
ATOM 784 C CA . ALA A 1 95 ? 0.965 2.976 3.497 1.00 94.69 95 ALA A CA 1
ATOM 785 C C . ALA A 1 95 ? 0.655 2.945 5.008 1.00 94.69 95 ALA A C 1
ATOM 787 O O . ALA A 1 95 ? -0.110 2.100 5.458 1.00 94.69 95 ALA A O 1
ATOM 788 N N . THR A 1 96 ? 1.131 3.919 5.798 1.00 95.06 96 THR A N 1
ATOM 789 C CA . THR A 1 96 ? 0.793 3.986 7.233 1.00 95.06 96 THR A CA 1
ATOM 790 C C . THR A 1 96 ? -0.660 4.381 7.500 1.00 95.06 96 THR A C 1
ATOM 792 O O . THR A 1 96 ? -1.084 4.400 8.655 1.00 95.06 96 THR A O 1
ATOM 795 N N . SER A 1 97 ? -1.403 4.811 6.477 1.00 93.38 97 SER A N 1
ATOM 796 C CA . SER A 1 97 ? -2.747 5.365 6.647 1.00 93.38 97 SER A CA 1
ATOM 797 C C . SER A 1 97 ? -3.786 4.295 6.970 1.00 93.38 97 SER A C 1
ATOM 799 O O . SER A 1 97 ? -4.722 4.575 7.717 1.00 93.38 97 SER A O 1
ATOM 801 N N . HIS A 1 98 ? -3.619 3.079 6.445 1.00 97.19 98 HIS A N 1
ATOM 802 C CA . HIS A 1 98 ? -4.514 1.953 6.685 1.00 97.19 98 HIS A CA 1
ATOM 803 C C . HIS A 1 98 ? -3.859 0.632 6.230 1.00 97.19 98 HIS A C 1
ATOM 805 O O . HIS A 1 98 ? -3.233 0.624 5.171 1.00 97.19 98 HIS A O 1
ATOM 811 N N . PRO A 1 99 ? -4.057 -0.510 6.921 1.00 97.88 99 PRO A N 1
ATOM 812 C CA . PRO A 1 99 ? -3.504 -1.809 6.498 1.00 97.88 99 PRO A CA 1
ATOM 813 C C . PRO A 1 99 ? -3.829 -2.198 5.049 1.00 97.88 99 PRO A C 1
ATOM 815 O O . PRO A 1 99 ? -3.017 -2.790 4.343 1.00 97.88 99 PRO A O 1
ATOM 818 N N . TRP A 1 100 ? -5.028 -1.842 4.580 1.00 96.75 100 TRP A N 1
ATOM 819 C CA . TRP A 1 100 ? -5.446 -2.087 3.194 1.00 96.75 100 TRP A CA 1
ATOM 820 C C . TRP A 1 100 ? -4.657 -1.255 2.167 1.00 96.75 100 TRP A C 1
ATOM 822 O O . TRP A 1 100 ? -4.400 -1.735 1.065 1.00 96.75 100 TRP A O 1
ATOM 832 N N . GLU A 1 101 ? -4.244 -0.042 2.544 1.00 95.94 101 GLU A N 1
ATOM 833 C CA . GLU A 1 101 ? -3.401 0.841 1.726 1.00 95.94 101 GLU A CA 1
ATOM 834 C C . GLU A 1 101 ? -1.947 0.363 1.733 1.00 95.94 101 GLU A C 1
ATOM 836 O O . GLU A 1 101 ? -1.295 0.365 0.694 1.00 95.94 101 GLU A O 1
ATOM 841 N N . ASP A 1 102 ? -1.453 -0.124 2.876 1.00 97.69 102 ASP A N 1
ATOM 842 C CA . ASP A 1 102 ? -0.117 -0.720 2.982 1.00 97.69 102 ASP A CA 1
ATOM 843 C C . ASP A 1 102 ? 0.055 -1.912 2.034 1.00 97.69 102 ASP A C 1
ATOM 845 O O . ASP A 1 102 ? 1.040 -2.013 1.297 1.00 97.69 102 ASP A O 1
ATOM 849 N N . TRP A 1 103 ? -0.959 -2.776 1.964 1.00 97.94 103 TRP A N 1
ATOM 850 C CA . TRP A 1 103 ? -0.996 -3.853 0.982 1.00 97.94 103 TRP A CA 1
ATOM 851 C C . TRP A 1 103 ? -0.937 -3.341 -0.458 1.00 97.94 103 TRP A C 1
ATOM 853 O O . TRP A 1 103 ? -0.138 -3.846 -1.247 1.00 97.94 103 TRP A O 1
ATOM 863 N N . ALA A 1 104 ? -1.764 -2.358 -0.818 1.00 95.69 104 ALA A N 1
ATOM 864 C CA . ALA A 1 104 ? -1.828 -1.853 -2.187 1.00 95.69 104 ALA A CA 1
ATOM 865 C C . ALA A 1 104 ? -0.525 -1.153 -2.610 1.00 95.69 104 ALA A C 1
ATOM 867 O O . ALA A 1 104 ? -0.016 -1.405 -3.705 1.00 95.69 104 ALA A O 1
ATOM 868 N N . GLU A 1 105 ? 0.073 -0.356 -1.722 1.00 94.44 105 GLU A N 1
ATOM 869 C CA . GLU A 1 105 ? 1.375 0.284 -1.933 1.00 94.44 105 GLU A CA 1
ATOM 870 C C . GLU A 1 105 ? 2.500 -0.755 -2.056 1.00 94.44 105 GLU A C 1
ATOM 872 O O . GLU A 1 105 ? 3.324 -0.682 -2.973 1.00 94.44 105 GLU A O 1
ATOM 877 N N . THR A 1 106 ? 2.508 -1.770 -1.187 1.00 96.44 106 THR A N 1
ATOM 878 C CA . THR A 1 106 ? 3.486 -2.868 -1.225 1.00 96.44 106 THR A CA 1
ATOM 879 C C . THR A 1 106 ? 3.353 -3.687 -2.508 1.00 96.44 106 THR A C 1
ATOM 881 O O . THR A 1 106 ? 4.353 -3.988 -3.165 1.00 96.44 106 THR A O 1
ATOM 884 N N . PHE A 1 107 ? 2.126 -4.004 -2.922 1.00 96.56 107 PHE A N 1
ATOM 885 C CA . PHE A 1 107 ? 1.842 -4.718 -4.165 1.00 96.56 107 PHE A CA 1
ATOM 886 C C . PHE A 1 107 ? 2.300 -3.915 -5.387 1.00 96.56 107 PHE A C 1
ATOM 888 O O . PHE A 1 107 ? 2.963 -4.448 -6.281 1.00 96.56 107 PHE A O 1
ATOM 895 N N . ALA A 1 108 ? 2.011 -2.612 -5.410 1.00 92.00 108 ALA A N 1
ATOM 8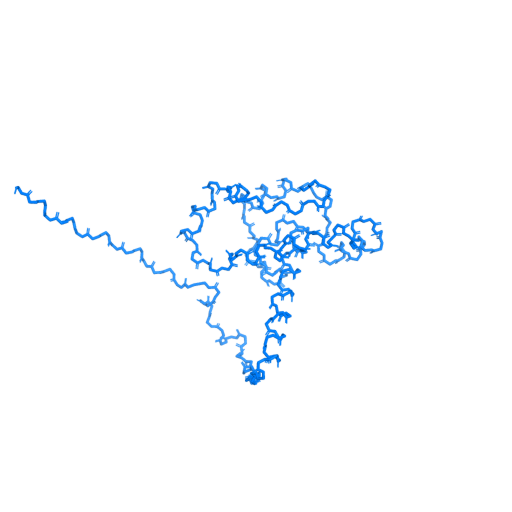96 C CA . ALA A 1 108 ? 2.440 -1.734 -6.487 1.00 92.00 108 ALA A CA 1
ATOM 897 C C . ALA A 1 108 ? 3.967 -1.654 -6.590 1.00 92.00 108 ALA A C 1
ATOM 899 O O . ALA A 1 108 ? 4.521 -1.689 -7.695 1.00 92.00 108 ALA A O 1
ATOM 900 N N . HIS A 1 109 ? 4.649 -1.591 -5.446 1.00 94.38 109 HIS A N 1
ATOM 901 C CA . HIS A 1 109 ? 6.103 -1.571 -5.394 1.00 94.38 109 HIS A CA 1
ATOM 902 C C . HIS A 1 109 ? 6.714 -2.905 -5.841 1.00 94.38 109 HIS A C 1
ATOM 904 O O . HIS A 1 109 ? 7.678 -2.921 -6.608 1.00 94.38 109 HIS A O 1
ATOM 910 N N . HIS A 1 110 ? 6.112 -4.029 -5.446 1.00 95.50 110 HIS A N 1
ATOM 911 C CA . HIS A 1 110 ? 6.521 -5.353 -5.906 1.00 95.50 110 HIS A CA 1
ATOM 912 C C . HIS A 1 110 ? 6.437 -5.485 -7.435 1.00 95.50 110 HIS A C 1
ATOM 914 O O . HIS A 1 110 ? 7.387 -5.960 -8.066 1.00 95.50 110 HIS A O 1
ATOM 920 N N . LEU A 1 111 ? 5.347 -5.010 -8.046 1.00 94.19 111 LEU A N 1
ATOM 921 C CA . LEU A 1 111 ? 5.220 -4.968 -9.504 1.00 94.19 111 LEU A CA 1
ATOM 922 C C . LEU A 1 111 ? 6.252 -4.039 -10.140 1.00 94.19 111 LEU A C 1
ATOM 924 O O . LEU A 1 111 ? 6.850 -4.394 -11.147 1.00 94.19 111 LEU A O 1
ATOM 928 N N . HIS A 1 112 ? 6.518 -2.876 -9.545 1.00 90.62 112 HIS A N 1
ATOM 929 C CA . HIS A 1 112 ? 7.540 -1.970 -10.061 1.00 90.62 112 HIS A CA 1
ATOM 930 C C . HIS A 1 112 ? 8.935 -2.619 -10.109 1.00 90.62 112 HIS A C 1
ATOM 932 O O . HIS A 1 112 ? 9.621 -2.508 -11.129 1.00 90.62 112 HIS A O 1
ATOM 938 N N . ILE A 1 113 ? 9.337 -3.323 -9.044 1.00 91.19 113 ILE A N 1
ATOM 939 C CA . ILE A 1 113 ? 10.606 -4.063 -9.001 1.00 91.19 113 ILE A CA 1
ATOM 940 C C . ILE A 1 113 ? 10.609 -5.169 -10.059 1.00 91.19 113 ILE A C 1
ATOM 942 O O . ILE A 1 113 ? 11.559 -5.272 -10.834 1.00 91.19 113 ILE A O 1
ATOM 946 N N . THR A 1 114 ? 9.547 -5.972 -10.109 1.00 92.44 114 THR A N 1
ATOM 947 C CA . THR A 1 114 ? 9.451 -7.120 -11.021 1.00 92.44 114 THR A CA 1
ATOM 948 C C . THR A 1 114 ? 9.504 -6.672 -12.479 1.00 92.44 114 THR A C 1
ATOM 950 O O . THR A 1 114 ? 10.361 -7.148 -13.220 1.00 92.44 114 THR A O 1
ATOM 953 N N . ASP A 1 115 ? 8.701 -5.676 -12.861 1.00 88.44 115 ASP A N 1
ATOM 954 C CA . ASP A 1 115 ? 8.688 -5.110 -14.214 1.00 88.44 115 ASP A CA 1
ATOM 955 C C . ASP A 1 115 ? 10.075 -4.571 -14.606 1.00 88.44 115 ASP A C 1
ATOM 957 O O . ASP A 1 115 ? 10.537 -4.750 -15.734 1.00 88.44 115 ASP A O 1
ATOM 961 N N . THR A 1 116 ? 10.776 -3.929 -13.665 1.00 86.56 116 THR A N 1
ATOM 962 C CA . THR A 1 116 ? 12.127 -3.401 -13.903 1.00 86.56 116 THR A CA 1
ATOM 963 C C . THR A 1 116 ? 13.130 -4.530 -14.151 1.00 86.56 116 THR A C 1
ATOM 965 O O . THR A 1 116 ? 13.931 -4.452 -15.084 1.00 86.56 116 THR A O 1
ATOM 968 N N . LEU A 1 117 ? 13.077 -5.601 -13.354 1.00 88.44 117 LEU A N 1
ATOM 969 C CA . LEU A 1 117 ? 13.942 -6.771 -13.520 1.00 88.44 117 LEU A CA 1
ATOM 970 C C . LEU A 1 117 ? 13.648 -7.525 -14.824 1.00 88.44 117 LEU A C 1
ATOM 972 O O . LEU A 1 117 ? 14.579 -7.940 -15.518 1.00 88.44 117 LEU A O 1
ATOM 976 N N . GLU A 1 118 ? 12.375 -7.659 -15.193 1.00 87.69 118 GLU A N 1
ATOM 977 C CA . GLU A 1 118 ? 11.966 -8.255 -16.466 1.00 87.69 118 GLU A CA 1
ATOM 978 C C . GLU A 1 118 ? 12.471 -7.439 -17.657 1.00 87.69 118 GLU A C 1
ATOM 980 O O . GLU A 1 118 ? 13.016 -8.013 -18.603 1.00 87.69 118 GLU A O 1
ATOM 985 N N . MET A 1 119 ? 12.376 -6.106 -17.600 1.00 86.56 119 MET A N 1
ATOM 986 C CA . MET A 1 119 ? 12.932 -5.228 -18.632 1.00 86.56 119 MET A CA 1
ATOM 987 C C . MET A 1 119 ? 14.448 -5.378 -18.767 1.00 86.56 119 MET A C 1
ATOM 989 O O . MET A 1 119 ? 14.959 -5.485 -19.883 1.00 86.56 119 MET A O 1
ATOM 993 N N . VAL A 1 120 ? 15.172 -5.407 -17.646 1.00 85.31 120 VAL A N 1
ATOM 994 C CA . VAL A 1 120 ? 16.627 -5.618 -17.626 1.00 85.31 120 VAL A CA 1
ATOM 995 C C . VAL A 1 120 ? 16.992 -6.935 -18.309 1.00 85.31 120 VAL A C 1
ATOM 997 O O . VAL A 1 120 ? 17.868 -6.958 -19.177 1.00 85.31 120 VAL A O 1
ATOM 1000 N N . HIS A 1 121 ? 16.291 -8.015 -17.962 1.00 83.31 121 HIS A N 1
ATOM 1001 C CA . HIS A 1 121 ? 16.503 -9.328 -18.559 1.00 83.31 121 HIS A CA 1
ATOM 1002 C C . HIS A 1 121 ? 16.178 -9.335 -20.062 1.00 83.31 121 HIS A C 1
ATOM 1004 O O . HIS A 1 121 ? 16.996 -9.776 -20.869 1.00 83.31 121 HIS A O 1
ATOM 1010 N N . ALA A 1 122 ? 15.021 -8.796 -20.458 1.00 86.94 122 ALA A N 1
ATOM 1011 C CA . ALA A 1 122 ? 14.568 -8.770 -21.849 1.00 86.94 122 ALA A CA 1
ATOM 1012 C C . ALA A 1 122 ? 15.502 -7.967 -22.768 1.00 86.94 122 ALA A C 1
ATOM 1014 O O . ALA A 1 122 ? 15.686 -8.322 -23.932 1.00 86.94 122 ALA A O 1
ATOM 1015 N N . LEU A 1 123 ? 16.117 -6.904 -22.245 1.00 86.88 123 LEU A N 1
ATOM 1016 C CA . LEU A 1 123 ? 17.019 -6.030 -22.997 1.00 86.88 123 LEU A CA 1
ATOM 1017 C C . LEU A 1 123 ? 18.495 -6.430 -22.873 1.00 86.88 123 LEU A C 1
ATOM 1019 O O . LEU A 1 123 ? 19.360 -5.733 -23.399 1.00 86.88 123 LEU A O 1
ATOM 1023 N N . SER A 1 124 ? 18.798 -7.557 -22.212 1.00 85.00 124 SER A N 1
ATOM 1024 C CA . SER A 1 124 ? 20.170 -8.000 -21.918 1.00 85.00 124 SER A CA 1
ATOM 1025 C C . SER A 1 124 ? 21.019 -6.913 -21.250 1.00 85.00 124 SER A C 1
ATOM 1027 O O . SER A 1 124 ? 22.231 -6.841 -21.470 1.00 85.00 124 SER A O 1
ATOM 1029 N N . PHE A 1 125 ? 20.395 -6.046 -20.446 1.00 77.81 125 PHE A N 1
ATOM 1030 C CA . PHE A 1 125 ? 21.151 -5.056 -19.698 1.00 77.81 125 PHE A CA 1
ATOM 1031 C C . PHE A 1 125 ? 21.963 -5.779 -18.621 1.00 77.81 125 PHE A C 1
ATOM 1033 O O . PHE A 1 125 ? 21.396 -6.549 -17.841 1.00 77.81 125 PHE A O 1
ATOM 1040 N N . PRO A 1 126 ? 23.286 -5.558 -18.540 1.00 72.62 126 PRO A N 1
ATOM 1041 C CA . PRO A 1 126 ? 24.035 -6.049 -17.405 1.00 72.62 126 PRO A CA 1
ATOM 1042 C C . PRO A 1 126 ? 23.491 -5.349 -16.159 1.00 72.62 126 PRO A C 1
ATOM 1044 O O . PRO A 1 126 ? 23.517 -4.120 -16.077 1.00 72.62 126 PRO A O 1
ATOM 1047 N N . LEU A 1 127 ? 23.027 -6.127 -15.178 1.00 65.56 127 LEU A N 1
ATOM 1048 C CA . LEU A 1 127 ? 22.937 -5.655 -13.800 1.00 65.56 127 LEU A CA 1
ATOM 1049 C C . LEU A 1 127 ? 24.370 -5.354 -13.376 1.00 65.56 127 LEU A C 1
ATOM 1051 O O . LEU A 1 127 ? 25.099 -6.236 -12.918 1.00 65.56 127 LEU A O 1
ATOM 1055 N N . GLY A 1 128 ? 24.807 -4.118 -13.630 1.00 59.50 128 GLY A N 1
ATOM 1056 C CA . GLY A 1 128 ? 26.026 -3.590 -13.049 1.00 59.50 128 GLY A CA 1
ATOM 1057 C C . GLY A 1 128 ? 25.949 -3.913 -11.571 1.00 59.50 128 GLY A C 1
ATOM 1058 O O . GLY A 1 128 ? 24.916 -3.644 -10.957 1.00 59.50 128 GLY A O 1
ATOM 1059 N N . ARG A 1 129 ? 26.977 -4.599 -11.053 1.00 48.78 129 ARG A N 1
ATOM 1060 C CA . ARG A 1 129 ? 27.129 -4.910 -9.632 1.00 48.78 129 ARG A CA 1
ATOM 1061 C C . ARG A 1 129 ? 26.641 -3.679 -8.882 1.00 48.78 129 ARG A C 1
ATOM 1063 O O . ARG A 1 129 ? 27.281 -2.640 -9.005 1.00 48.78 129 ARG A O 1
ATOM 1070 N N . LEU A 1 130 ? 25.482 -3.780 -8.225 1.00 48.06 130 LEU A N 1
ATOM 1071 C CA . LEU A 1 130 ? 25.034 -2.756 -7.299 1.00 48.06 130 LEU A CA 1
ATOM 1072 C C . LEU A 1 130 ? 26.179 -2.692 -6.299 1.00 48.06 130 LEU A C 1
ATOM 1074 O O . LEU A 1 130 ? 26.346 -3.607 -5.492 1.00 48.06 130 LEU A O 1
ATOM 1078 N N . GLU A 1 131 ? 27.073 -1.718 -6.458 1.00 47.25 131 GLU A N 1
ATOM 1079 C CA . GLU A 1 131 ? 27.989 -1.374 -5.394 1.00 47.25 131 GLU A CA 1
ATOM 1080 C C . GLU A 1 131 ? 27.044 -0.988 -4.274 1.00 47.25 131 GLU A C 1
ATOM 1082 O O . GLU A 1 131 ? 26.310 -0.006 -4.381 1.00 47.25 131 GLU A O 1
ATOM 1087 N N . THR A 1 132 ? 26.931 -1.866 -3.280 1.00 43.75 132 THR A N 1
ATOM 1088 C CA . THR A 1 132 ? 26.210 -1.566 -2.058 1.00 43.75 132 THR A CA 1
ATOM 1089 C C . THR A 1 132 ? 26.940 -0.378 -1.472 1.00 43.75 132 THR A C 1
ATOM 1091 O O . THR A 1 132 ? 28.000 -0.522 -0.866 1.00 43.75 132 THR A O 1
ATOM 1094 N N . VAL A 1 133 ? 26.427 0.806 -1.771 1.00 51.00 133 VAL A N 1
ATOM 1095 C CA . VAL A 1 133 ? 26.815 2.032 -1.107 1.00 51.00 133 VAL A CA 1
ATOM 1096 C C . VAL A 1 133 ? 26.506 1.756 0.360 1.00 51.00 133 VAL A C 1
ATOM 1098 O O . VAL A 1 133 ? 25.389 1.329 0.666 1.00 51.00 133 VAL A O 1
ATOM 1101 N N . ASP A 1 134 ? 27.505 1.866 1.242 1.00 48.75 134 ASP A N 1
ATOM 1102 C CA . ASP A 1 134 ? 27.284 1.707 2.683 1.00 48.75 134 ASP A CA 1
ATOM 1103 C C . ASP A 1 134 ? 26.042 2.514 3.081 1.00 48.75 134 ASP A C 1
ATOM 1105 O O . ASP A 1 134 ? 25.807 3.595 2.535 1.00 48.75 134 ASP A O 1
ATOM 1109 N N . ALA A 1 135 ? 25.235 2.012 4.018 1.00 51.62 135 ALA A N 1
ATOM 1110 C CA . ALA A 1 135 ? 23.998 2.688 4.426 1.00 51.62 135 ALA A CA 1
ATOM 1111 C C . ALA A 1 135 ? 24.237 4.158 4.850 1.00 51.62 135 ALA A C 1
ATOM 1113 O O . ALA A 1 135 ? 23.362 5.005 4.688 1.00 51.62 135 ALA A O 1
ATOM 1114 N N . ASP A 1 136 ? 25.454 4.469 5.310 1.00 52.78 136 ASP A N 1
ATOM 1115 C CA . ASP A 1 136 ? 25.910 5.807 5.702 1.00 52.78 136 ASP A CA 1
ATOM 1116 C C . ASP A 1 136 ? 26.402 6.684 4.533 1.00 52.78 136 ASP A C 1
ATOM 1118 O O . ASP A 1 136 ? 26.614 7.887 4.697 1.00 52.78 136 ASP A O 1
ATOM 1122 N N . ALA A 1 137 ? 26.598 6.099 3.353 1.00 50.16 137 ALA A N 1
ATOM 1123 C CA . ALA A 1 137 ? 27.055 6.768 2.141 1.00 50.16 137 ALA A CA 1
ATOM 1124 C C . ALA A 1 137 ? 25.903 7.180 1.206 1.00 50.16 137 ALA A C 1
ATOM 1126 O O . ALA A 1 137 ? 26.156 7.871 0.218 1.00 50.16 137 ALA A O 1
ATOM 1127 N N . ILE A 1 138 ? 24.646 6.851 1.538 1.00 47.66 138 ILE A N 1
ATOM 1128 C CA . ILE A 1 138 ? 23.473 7.498 0.936 1.00 47.66 138 ILE A CA 1
ATOM 1129 C C . ILE A 1 138 ? 23.351 8.901 1.553 1.00 47.66 138 ILE A C 1
ATOM 1131 O O . ILE A 1 138 ? 23.052 9.026 2.747 1.00 47.66 138 ILE A O 1
ATOM 1135 N N . PRO A 1 139 ? 23.561 9.992 0.792 1.00 43.56 139 PRO A N 1
ATOM 1136 C CA . PRO A 1 139 ? 23.280 11.323 1.301 1.00 43.56 139 PRO A CA 1
ATOM 1137 C C . PRO A 1 139 ? 21.798 11.367 1.675 1.00 43.56 139 PRO A C 1
ATOM 1139 O O . PRO A 1 139 ? 20.950 11.052 0.844 1.00 43.56 139 PRO A O 1
ATOM 1142 N N . ARG A 1 140 ? 21.463 11.801 2.897 1.00 49.41 140 ARG A N 1
ATOM 1143 C CA . ARG A 1 140 ? 20.073 11.946 3.392 1.00 49.41 140 ARG A CA 1
ATOM 1144 C C . ARG A 1 140 ? 19.191 12.930 2.586 1.00 49.41 140 ARG A C 1
ATOM 1146 O O . ARG A 1 140 ? 18.195 13.418 3.104 1.00 49.41 140 ARG A O 1
ATOM 1153 N N . GLY A 1 141 ? 19.579 13.293 1.366 1.00 43.88 141 GLY A N 1
ATOM 1154 C CA . GLY A 1 141 ? 18.896 14.240 0.492 1.00 43.88 141 GLY A CA 1
ATOM 1155 C C . GLY A 1 141 ? 18.501 13.683 -0.877 1.00 43.88 141 GLY A C 1
ATOM 1156 O O . GLY A 1 141 ? 18.163 14.492 -1.734 1.00 43.88 141 GLY A O 1
ATOM 1157 N N . ASP A 1 142 ? 18.564 12.364 -1.102 1.00 44.62 142 ASP A N 1
ATOM 1158 C CA . ASP A 1 142 ? 18.191 11.750 -2.394 1.00 44.62 142 ASP A CA 1
ATOM 1159 C C . ASP A 1 142 ? 16.862 10.968 -2.369 1.00 44.62 142 ASP A C 1
ATOM 1161 O O . ASP A 1 142 ? 16.492 10.306 -3.330 1.00 44.62 142 ASP A O 1
ATOM 1165 N N . THR A 1 143 ? 16.076 11.075 -1.294 1.00 45.28 143 THR A N 1
ATOM 1166 C CA . THR A 1 143 ? 14.659 10.660 -1.327 1.00 45.28 143 THR A CA 1
ATOM 1167 C C . THR A 1 143 ? 13.731 11.759 -1.852 1.00 45.28 143 THR A C 1
ATOM 1169 O O . THR A 1 143 ? 12.534 11.546 -1.957 1.00 45.28 143 THR A O 1
ATOM 1172 N N . GLY A 1 144 ? 14.261 12.931 -2.202 1.00 38.53 144 GLY A N 1
ATOM 1173 C CA . GLY A 1 144 ? 13.484 14.091 -2.628 1.00 38.53 144 GLY A CA 1
ATOM 1174 C C . GLY A 1 144 ? 14.343 15.337 -2.473 1.00 38.53 144 GLY A C 1
ATOM 1175 O O . GLY A 1 144 ? 14.867 15.597 -1.392 1.00 38.53 144 GLY A O 1
ATOM 1176 N N . GLY A 1 145 ? 14.566 16.047 -3.579 1.00 37.16 145 GLY A N 1
ATOM 1177 C CA . GLY A 1 145 ? 15.585 17.085 -3.706 1.00 37.16 145 GLY A CA 1
ATOM 1178 C C . GLY A 1 145 ? 15.584 18.136 -2.593 1.00 37.16 145 GLY A C 1
ATOM 1179 O O . GLY A 1 145 ? 14.553 18.493 -2.027 1.00 37.16 145 GLY A O 1
ATOM 1180 N N . ARG A 1 146 ? 16.771 18.694 -2.315 1.00 35.84 146 ARG A N 1
ATOM 1181 C CA . ARG A 1 146 ? 16.902 19.935 -1.535 1.00 35.84 146 ARG A CA 1
ATOM 1182 C C . ARG A 1 146 ? 15.875 20.951 -2.037 1.00 35.84 146 ARG A C 1
ATOM 1184 O O . ARG A 1 146 ? 15.883 21.258 -3.228 1.00 35.84 146 ARG A O 1
ATOM 1191 N N . LEU A 1 147 ? 15.077 21.505 -1.121 1.00 37.03 147 LEU A N 1
ATOM 1192 C CA . LEU A 1 147 ? 14.282 22.709 -1.354 1.00 37.03 147 LEU A CA 1
ATOM 1193 C C . LEU A 1 147 ? 15.192 23.764 -1.986 1.00 37.03 147 LEU A C 1
ATOM 1195 O O . LEU A 1 147 ? 16.042 24.354 -1.314 1.00 37.03 147 LEU A O 1
ATOM 1199 N N . GLN A 1 148 ? 15.058 23.963 -3.295 1.00 40.75 148 GLN A N 1
ATOM 1200 C CA . GLN A 1 148 ? 15.554 25.182 -3.904 1.00 40.75 148 GLN A CA 1
ATOM 1201 C C . GLN A 1 148 ? 14.639 26.308 -3.417 1.00 40.75 148 GLN A C 1
ATOM 1203 O O . GLN A 1 148 ? 13.421 26.112 -3.356 1.00 40.75 148 GLN A O 1
ATOM 1208 N N . PRO A 1 149 ? 15.191 27.468 -3.027 1.00 40.28 149 PRO A N 1
ATOM 1209 C CA . PRO A 1 149 ? 14.359 28.632 -2.777 1.00 40.28 149 PRO A CA 1
ATOM 1210 C C . PRO A 1 149 ? 13.512 28.908 -4.023 1.00 40.28 149 PRO A C 1
ATOM 1212 O O . PRO A 1 149 ? 13.982 28.712 -5.147 1.00 40.28 149 PRO A O 1
ATOM 1215 N N . ALA A 1 150 ? 12.265 29.331 -3.809 1.00 38.47 150 ALA A N 1
ATOM 1216 C CA . ALA A 1 150 ? 11.360 29.684 -4.892 1.00 38.47 150 ALA A CA 1
ATOM 1217 C C . ALA A 1 150 ? 12.062 30.654 -5.864 1.00 38.47 150 ALA A C 1
ATOM 1219 O O . ALA A 1 150 ? 12.781 31.549 -5.401 1.00 38.47 150 ALA A O 1
ATOM 1220 N N . PRO A 1 151 ? 11.891 30.490 -7.188 1.00 42.22 151 PRO A N 1
ATOM 1221 C CA . PRO A 1 151 ? 12.386 31.477 -8.131 1.00 42.22 151 PRO A CA 1
ATOM 1222 C C . PRO A 1 151 ? 11.783 32.833 -7.756 1.00 42.22 151 PRO A C 1
ATOM 1224 O O . PRO A 1 151 ? 10.574 32.956 -7.574 1.00 42.22 151 PRO A O 1
ATOM 1227 N N . THR A 1 152 ? 12.640 33.835 -7.575 1.00 56.53 152 THR A N 1
ATOM 1228 C CA . THR A 1 152 ? 12.207 35.220 -7.387 1.00 56.53 152 THR A CA 1
ATOM 1229 C C . THR A 1 152 ? 11.392 35.644 -8.600 1.00 56.53 152 THR A C 1
ATOM 1231 O O . THR A 1 152 ? 11.818 35.367 -9.726 1.00 56.53 152 THR A O 1
ATOM 1234 N N . ASP A 1 153 ? 10.252 36.299 -8.364 1.00 48.28 153 ASP A N 1
ATOM 1235 C CA . ASP A 1 153 ? 9.410 36.843 -9.429 1.00 48.28 153 ASP A CA 1
ATOM 1236 C C . ASP A 1 153 ? 10.274 37.607 -10.445 1.00 48.28 153 ASP A C 1
ATOM 1238 O O . ASP A 1 153 ? 11.166 38.366 -10.042 1.00 48.28 153 ASP A O 1
ATOM 1242 N N . PRO A 1 154 ? 10.060 37.405 -11.756 1.00 55.19 154 PRO A N 1
ATOM 1243 C CA . PRO A 1 154 ? 10.712 38.237 -12.748 1.00 55.19 154 PRO A CA 1
ATOM 1244 C C . PRO A 1 154 ? 10.301 39.695 -12.519 1.00 55.19 154 PRO A C 1
ATOM 1246 O O . PRO A 1 154 ? 9.128 39.986 -12.275 1.00 55.19 154 PRO A O 1
ATOM 1249 N N . ASP A 1 155 ? 11.278 40.599 -12.610 1.00 50.66 155 ASP A N 1
ATOM 1250 C CA . ASP A 1 155 ? 11.048 42.044 -12.566 1.00 50.66 155 ASP A CA 1
ATOM 1251 C C . ASP A 1 155 ? 9.916 42.402 -13.548 1.00 50.66 155 ASP A C 1
ATOM 1253 O O . ASP A 1 155 ? 9.936 41.919 -14.691 1.00 50.66 155 ASP A O 1
ATOM 1257 N N . PRO A 1 156 ? 8.915 43.206 -13.144 1.00 43.19 156 PRO A N 1
ATOM 1258 C CA . PRO A 1 156 ? 7.816 43.548 -14.030 1.00 43.19 156 PRO A CA 1
ATOM 1259 C C . PRO A 1 156 ? 8.374 44.231 -15.280 1.00 43.19 156 PRO A C 1
ATOM 1261 O O . PRO A 1 156 ? 9.085 45.236 -15.203 1.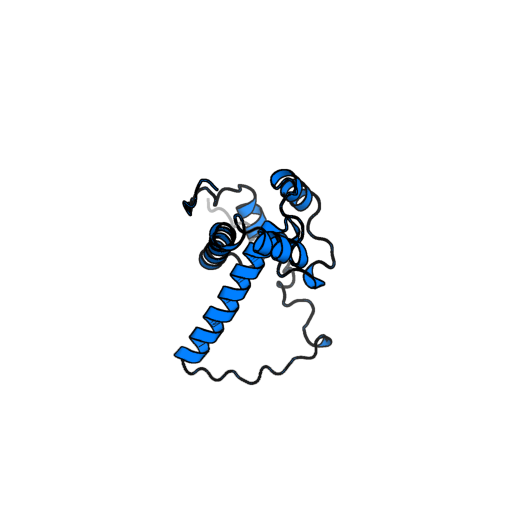00 43.19 156 PRO A O 1
ATOM 1264 N N . ALA A 1 157 ? 8.061 43.661 -16.444 1.00 52.19 157 ALA A N 1
ATOM 1265 C CA . ALA A 1 157 ? 8.421 44.250 -17.723 1.00 52.19 157 ALA A CA 1
ATOM 1266 C C . ALA A 1 157 ? 7.839 45.675 -17.812 1.00 52.19 157 ALA A C 1
ATOM 1268 O O . ALA A 1 157 ? 6.691 45.884 -17.411 1.00 52.19 157 ALA A O 1
ATOM 1269 N N . PRO A 1 158 ? 8.588 46.664 -18.331 1.00 48.69 158 PRO A N 1
ATOM 1270 C CA . PRO A 1 158 ? 8.046 48.002 -18.508 1.00 48.69 158 PRO A CA 1
ATOM 1271 C C . PRO A 1 158 ? 6.923 47.968 -19.554 1.00 48.69 158 PRO A C 1
ATOM 1273 O O . PRO A 1 158 ? 7.150 47.605 -20.709 1.00 48.69 158 PRO A O 1
ATOM 1276 N N . GLU A 1 159 ? 5.716 48.349 -19.135 1.00 45.97 159 GLU A N 1
ATOM 1277 C CA . GLU A 1 159 ? 4.564 48.586 -20.012 1.00 45.97 159 GLU A CA 1
ATOM 1278 C C . GLU A 1 159 ? 4.922 49.653 -21.068 1.00 45.97 159 GLU A C 1
ATOM 1280 O O . GLU A 1 159 ? 5.395 50.738 -20.702 1.00 45.97 159 GLU A O 1
ATOM 1285 N N . PRO A 1 160 ? 4.719 49.391 -22.372 1.00 50.91 160 PRO A N 1
ATOM 1286 C CA . PRO A 1 160 ? 4.848 50.419 -23.391 1.00 50.91 160 PRO A CA 1
ATOM 1287 C C . PRO A 1 160 ? 3.581 51.286 -23.412 1.00 50.91 160 PRO A C 1
ATOM 1289 O O . PRO A 1 160 ? 2.467 50.764 -23.432 1.00 50.91 160 PRO A O 1
ATOM 1292 N N . PHE A 1 161 ? 3.759 52.609 -23.427 1.00 47.81 161 PHE A N 1
ATOM 1293 C CA . PHE A 1 161 ? 2.722 53.537 -23.891 1.00 47.81 161 PHE A CA 1
ATOM 1294 C C . PHE A 1 161 ? 2.414 53.316 -25.376 1.00 47.81 161 PHE A C 1
ATOM 1296 O O . PHE A 1 161 ? 3.372 53.031 -26.136 1.00 47.81 161 PHE A O 1
#

Secondary structure (DSSP, 8-state):
--TT-----TTTT--HHHHHHHHHS--TT--HHHHHHHHHHHHHHHHHTTT-HHHHHHHHHHH--TTS-HHHHHHHHHHH-S-TTGGGT-SSTGGGG-HHHHHHHHHHHHHHHHHHHHHHHHTT----------GGGS-TTSSS---PPPPPPPPPPPPP-

pLDDT: mean 72.72, std 23.53, range [34.81, 98.25]

Foldseek 3Di:
DPDLPPPPPPCVVDDPVVVVCVVVAQDDQPDVLLVVQLSVLLSVCVVPAPPDPVSVVVLCVQLNDQPPDLVVLQVVCVVPWADPCCVVRAPDSVSNSGSSSRRSNVRSVVVVVVVVVVVCVVVVPPPPPPPPQPPVNPDPAPNGHDPDDDPDDPDDDDDDD

Sequence (161 aa):
HDNGLITLNVAEADSAERERRRIEMGENYRTLLGHFRHELGHYYWDRLIRDDPQGLEAFRALFGDERADYEQALKAYYANGAAPDWQQNHISAYATSHPWEDWAETFAHHLHITDTLEMVHALSFPLGRLETVDADAIPRGDTGGRLQPAPTDPDPAPEPF